Protein AF-A0A2E2RNN0-F1 (afdb_monomer)

Sequence (134 aa):
MATKRQTEITKALRNLTPMIPFNEAEDVKRLAAQPHMRSLSAPVSVWLSLVAHIRHVHTDYDELMDDGYDRDAARHFVMDDINAVLERWQATRLLDGAETDASLPDPVERDDRDANRPDRSTVRGAGRGRSRRT

Radius of gyration: 26.02 Å; Cα contacts (8 Å, |Δi|>4): 99; chains: 1; bounding box: 83×59×48 Å

Mean predicted aligned error: 13.15 Å

pLDDT: mean 78.54, std 19.03, range [39.41, 95.0]

Secondary structure (DSSP, 8-state):
---HHHHHHHHHHHHH-TT--HHHHHHHHHHHTSGGGTTS-HHHHHHHHHHHHHHHHHSTHHHHHHTT--HHHHHHHTHHHHHHHHHHTT-S----TTTSS--PPPTT----TTS-------------------

Solvent-accessible surface area (backbone atoms only — not comparable to full-atom values): 8320 Å² total; per-residue (Å²): 131,81,52,73,67,58,51,47,36,54,53,35,43,51,67,38,30,69,58,54,53,70,69,60,50,51,52,29,51,54,54,30,65,34,81,88,34,65,86,47,57,47,57,60,21,38,51,54,27,41,55,52,48,38,38,67,73,69,36,65,43,63,56,36,50,74,74,65,47,53,71,70,59,36,53,58,68,41,44,61,51,45,39,53,52,34,57,72,17,56,34,77,64,76,86,54,84,70,67,78,68,61,83,67,84,73,89,73,78,70,80,75,84,80,80,81,74,87,79,85,74,71,98,72,87,83,88,77,89,80,88,86,88,132

Foldseek 3Di:
DDDPLLVQLLVLLCQFFVQDDPVLSVQLSVQLPDPVNPVDGSNVSSVVSSLVSCCVPQDCLVVCVVVPDDNLVSCVVCQVSSQVVSVVRVGPDHDDSVVSVPDDPDPPPPVPVPDDDPPPDDDDDDDDDDDDDD

Structure (mmCIF, N/CA/C/O backbone):
data_AF-A0A2E2RNN0-F1
#
_entry.id   AF-A0A2E2RNN0-F1
#
loop_
_atom_site.group_PDB
_atom_site.id
_atom_site.type_symbol
_atom_site.label_atom_id
_atom_site.label_alt_id
_atom_site.label_comp_id
_atom_site.label_asym_id
_atom_site.label_entity_id
_atom_site.label_seq_id
_atom_site.pdbx_PDB_ins_code
_atom_site.Cartn_x
_atom_site.Cartn_y
_atom_site.Cartn_z
_atom_site.occupancy
_atom_site.B_iso_or_equiv
_atom_site.auth_seq_id
_atom_site.auth_comp_id
_atom_site.auth_asym_id
_atom_site.auth_atom_id
_atom_site.pdbx_PDB_model_num
ATOM 1 N N . MET A 1 1 ? -14.157 -14.387 18.857 1.00 60.28 1 MET A N 1
ATOM 2 C CA . MET A 1 1 ? -14.160 -12.913 18.993 1.00 60.28 1 MET A CA 1
ATOM 3 C C . MET A 1 1 ? -12.911 -12.388 18.307 1.00 60.28 1 MET A C 1
ATOM 5 O O . MET A 1 1 ? -11.828 -12.820 18.682 1.00 60.28 1 MET A O 1
ATOM 9 N N . ALA A 1 2 ? -13.046 -11.541 17.284 1.00 74.44 2 ALA A N 1
ATOM 10 C CA . ALA A 1 2 ? -11.886 -10.890 16.675 1.00 74.44 2 ALA A CA 1
ATOM 11 C C . ALA A 1 2 ? -11.260 -9.910 17.679 1.00 74.44 2 ALA A C 1
ATOM 13 O O . ALA A 1 2 ? -11.969 -9.293 18.478 1.00 74.44 2 ALA A O 1
ATOM 14 N N . THR A 1 3 ? -9.933 -9.784 17.674 1.00 89.88 3 THR A N 1
ATOM 15 C CA . THR A 1 3 ? -9.259 -8.823 18.559 1.00 89.88 3 THR A CA 1
ATOM 16 C C . THR A 1 3 ? -9.613 -7.394 18.150 1.00 89.88 3 THR A C 1
ATOM 18 O O . THR A 1 3 ? -9.869 -7.130 16.975 1.00 89.88 3 THR A O 1
ATOM 21 N N . LYS A 1 4 ? -9.555 -6.439 19.091 1.00 90.94 4 LYS A N 1
ATOM 22 C CA . LYS A 1 4 ? -9.767 -5.011 18.787 1.00 90.94 4 LYS A CA 1
ATOM 23 C C . LYS A 1 4 ? -8.940 -4.569 17.573 1.00 90.94 4 LYS A C 1
ATOM 25 O O . LYS A 1 4 ? -9.455 -3.905 16.685 1.00 90.94 4 LYS A O 1
ATOM 30 N N . ARG A 1 5 ? -7.681 -5.015 17.492 1.00 88.69 5 ARG A N 1
ATOM 31 C CA . ARG A 1 5 ? -6.784 -4.706 16.372 1.00 88.69 5 ARG A CA 1
ATOM 32 C C . ARG A 1 5 ? -7.273 -5.272 15.035 1.00 88.69 5 ARG A C 1
ATOM 34 O O . ARG A 1 5 ? -7.230 -4.553 14.046 1.00 88.69 5 ARG A O 1
ATOM 41 N N . GLN A 1 6 ? -7.742 -6.519 14.992 1.00 91.69 6 GLN A N 1
ATOM 42 C CA . GLN A 1 6 ? -8.280 -7.130 13.766 1.00 91.69 6 GLN A CA 1
ATOM 43 C C . GLN A 1 6 ? -9.528 -6.393 13.262 1.00 91.69 6 GLN A C 1
ATOM 45 O O . GLN A 1 6 ? -9.679 -6.190 12.057 1.00 91.69 6 GLN A O 1
ATOM 50 N N . THR A 1 7 ? -10.390 -5.942 14.178 1.00 93.44 7 THR A N 1
ATOM 51 C CA . THR A 1 7 ? -11.567 -5.134 13.837 1.00 93.44 7 THR A CA 1
ATOM 52 C C . THR A 1 7 ? -11.166 -3.785 13.238 1.00 93.44 7 THR A C 1
ATOM 54 O O . THR A 1 7 ? -11.702 -3.402 12.200 1.00 93.44 7 THR A O 1
ATOM 57 N N . GLU A 1 8 ? -10.187 -3.094 13.834 1.00 94.38 8 GLU A N 1
ATOM 58 C CA . GLU A 1 8 ? -9.665 -1.823 13.306 1.00 94.38 8 GLU A CA 1
ATOM 59 C C . GLU A 1 8 ? -9.030 -1.989 11.917 1.00 94.38 8 GLU A C 1
ATOM 61 O O . GLU A 1 8 ? -9.304 -1.194 11.023 1.00 94.38 8 GLU A O 1
ATOM 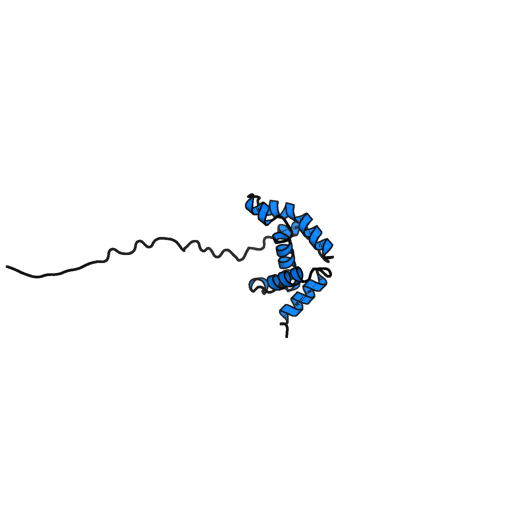66 N N . ILE A 1 9 ? -8.239 -3.049 11.702 1.00 94.00 9 ILE A N 1
ATOM 67 C CA . ILE A 1 9 ? -7.642 -3.370 10.392 1.00 94.00 9 ILE A CA 1
ATOM 68 C C . ILE A 1 9 ? -8.734 -3.627 9.350 1.00 94.00 9 ILE A C 1
ATOM 70 O O . ILE A 1 9 ? -8.696 -3.064 8.260 1.00 94.00 9 ILE A O 1
ATOM 74 N N . THR A 1 10 ? -9.740 -4.437 9.689 1.00 94.44 10 THR A N 1
ATOM 75 C CA . THR A 1 10 ? -10.842 -4.763 8.770 1.00 94.44 10 THR A CA 1
ATOM 76 C C . THR A 1 10 ? -11.643 -3.518 8.396 1.00 94.44 10 THR A C 1
ATOM 78 O O . THR A 1 10 ? -11.992 -3.329 7.232 1.00 94.44 10 THR A O 1
ATOM 81 N N . LYS A 1 11 ? -11.910 -2.643 9.373 1.00 94.88 11 LYS A N 1
ATOM 82 C CA . LYS A 1 11 ? -12.599 -1.370 9.151 1.00 94.88 11 LYS A CA 1
ATOM 83 C C . LYS A 1 11 ? -11.774 -0.435 8.266 1.00 94.88 11 LYS A C 1
ATOM 85 O O . LYS A 1 11 ? -12.319 0.141 7.330 1.00 94.88 11 LYS A O 1
ATOM 90 N N . ALA A 1 12 ? -10.476 -0.310 8.539 1.00 94.44 12 ALA A N 1
ATOM 91 C CA . ALA A 1 12 ? -9.573 0.508 7.739 1.00 94.44 12 ALA A CA 1
ATOM 92 C C . ALA A 1 12 ? -9.498 0.016 6.287 1.00 94.44 12 ALA A C 1
ATOM 94 O O . ALA A 1 12 ? -9.643 0.825 5.377 1.00 94.44 12 ALA A O 1
ATOM 95 N N . LEU A 1 13 ? -9.367 -1.297 6.068 1.00 93.62 13 LEU A N 1
ATOM 96 C CA . LEU A 1 13 ? -9.321 -1.874 4.724 1.00 93.62 13 LEU A CA 1
ATOM 97 C C . LEU A 1 13 ? -10.615 -1.621 3.947 1.00 93.62 13 LEU A C 1
ATOM 99 O O . LEU A 1 13 ? -10.567 -1.186 2.804 1.00 93.62 13 LEU A O 1
ATOM 103 N N . ARG A 1 14 ? -11.776 -1.825 4.579 1.00 92.94 14 ARG A N 1
ATOM 104 C CA . ARG A 1 14 ? -13.076 -1.591 3.935 1.00 92.94 14 ARG A CA 1
ATOM 105 C C . ARG A 1 14 ? -13.293 -0.127 3.543 1.00 92.94 14 ARG A C 1
ATOM 107 O O . ARG A 1 14 ? -13.941 0.136 2.537 1.00 92.94 14 ARG A O 1
ATOM 114 N N . ASN A 1 15 ? -12.777 0.809 4.336 1.00 94.19 15 ASN A N 1
ATOM 115 C CA . ASN A 1 15 ? -12.832 2.235 4.013 1.00 94.19 15 ASN A CA 1
ATOM 116 C C . ASN A 1 15 ? -11.847 2.613 2.900 1.00 94.19 15 ASN A C 1
ATOM 118 O O . ASN A 1 15 ? -12.101 3.551 2.150 1.00 94.19 15 ASN A O 1
ATOM 122 N N . LEU A 1 16 ? -10.712 1.916 2.827 1.00 92.38 16 LEU A N 1
ATOM 123 C CA . LEU A 1 16 ? -9.656 2.212 1.874 1.00 92.38 16 LEU A CA 1
ATOM 124 C C . LEU A 1 16 ? -9.982 1.659 0.487 1.00 92.38 16 LEU A C 1
ATOM 126 O O . LEU A 1 16 ? -9.917 2.415 -0.468 1.00 92.38 16 LEU A O 1
ATOM 130 N N . THR A 1 17 ? -10.357 0.383 0.388 1.00 91.75 17 THR A N 1
ATOM 131 C CA . T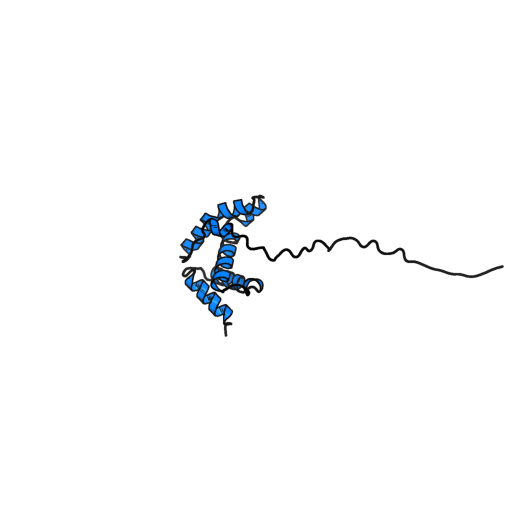HR A 1 17 ? -10.607 -0.330 -0.874 1.00 91.75 17 THR A CA 1
ATOM 132 C C . THR A 1 17 ? -11.936 -1.093 -0.793 1.00 91.75 17 THR A C 1
ATOM 134 O O . THR A 1 17 ? -11.961 -2.241 -0.339 1.00 91.75 17 THR A O 1
ATOM 137 N N . PRO A 1 18 ? -13.069 -0.489 -1.188 1.00 91.62 18 PRO A N 1
ATOM 138 C CA . PRO A 1 18 ? -14.380 -1.120 -1.067 1.00 91.62 18 PRO A CA 1
ATOM 139 C C . PRO A 1 18 ? -14.595 -2.283 -2.048 1.00 91.62 18 PRO A C 1
ATOM 141 O O . PRO A 1 18 ? -15.408 -3.156 -1.750 1.00 91.62 18 PRO A O 1
ATOM 144 N N . MET A 1 19 ? -13.868 -2.325 -3.174 1.00 92.06 19 MET A N 1
ATOM 145 C CA . MET A 1 19 ? -14.017 -3.348 -4.226 1.00 92.06 19 MET A CA 1
ATOM 146 C C . MET A 1 19 ? -12.871 -4.370 -4.272 1.00 92.06 19 MET A C 1
ATOM 148 O O . MET A 1 19 ? -12.711 -5.081 -5.263 1.00 92.06 19 MET A O 1
ATOM 152 N N . ILE A 1 20 ? -12.065 -4.461 -3.213 1.00 92.69 20 ILE A N 1
ATOM 153 C CA . ILE A 1 20 ? -10.966 -5.428 -3.149 1.00 92.69 20 ILE A CA 1
ATOM 154 C C . ILE A 1 20 ? -11.491 -6.883 -3.193 1.00 92.69 20 ILE A C 1
ATOM 156 O O . ILE A 1 20 ? -12.438 -7.215 -2.468 1.00 92.69 20 ILE A O 1
ATOM 160 N N . PRO A 1 21 ? -10.889 -7.776 -4.004 1.00 94.06 21 PRO A N 1
ATOM 161 C CA . PRO A 1 21 ? -11.220 -9.197 -3.996 1.00 94.06 21 PRO A CA 1
ATOM 162 C C . PRO A 1 21 ? -10.945 -9.853 -2.636 1.00 94.06 21 PRO A C 1
ATOM 164 O O . PRO A 1 21 ? -10.076 -9.427 -1.876 1.00 94.06 21 PRO A O 1
ATOM 167 N N . PHE A 1 22 ? -11.686 -10.917 -2.316 1.00 91.81 22 PHE A N 1
ATOM 168 C CA . PHE A 1 22 ? -11.627 -11.539 -0.988 1.00 91.81 22 PHE A CA 1
ATOM 169 C C . PHE A 1 22 ? -10.248 -12.124 -0.645 1.00 91.81 22 PHE A C 1
ATOM 171 O O . PHE A 1 22 ? -9.784 -11.950 0.480 1.00 91.81 22 PHE A O 1
ATOM 178 N N . ASN A 1 23 ? -9.598 -12.796 -1.598 1.00 93.69 23 ASN A N 1
ATOM 179 C CA . ASN A 1 23 ? -8.262 -13.369 -1.421 1.00 93.69 23 ASN A CA 1
ATOM 180 C C . ASN A 1 23 ? -7.231 -12.274 -1.097 1.00 93.69 23 ASN A C 1
ATOM 182 O O . ASN A 1 23 ? -6.572 -12.343 -0.062 1.00 93.69 23 ASN A O 1
ATOM 186 N N . GLU A 1 24 ? -7.203 -11.211 -1.902 1.00 93.06 24 GLU A N 1
ATOM 187 C CA . GLU A 1 24 ? -6.313 -10.061 -1.713 1.00 93.06 24 GLU A CA 1
ATOM 188 C C . GLU A 1 24 ? -6.566 -9.386 -0.357 1.00 93.06 24 GLU A C 1
ATOM 190 O O . GLU A 1 24 ? -5.642 -9.047 0.381 1.00 93.06 24 GLU A O 1
ATOM 195 N N . ALA A 1 25 ? -7.838 -9.241 0.026 1.00 94.06 25 ALA A N 1
ATOM 196 C CA . ALA A 1 25 ? -8.211 -8.640 1.298 1.00 94.06 25 ALA A CA 1
ATOM 197 C C . ALA A 1 25 ? -7.696 -9.437 2.506 1.00 94.06 25 ALA A C 1
ATOM 199 O O . ALA A 1 25 ? -7.294 -8.843 3.509 1.00 94.06 25 ALA A O 1
ATOM 200 N N . GLU A 1 26 ? -7.734 -10.769 2.446 1.00 94.81 26 GLU A N 1
ATOM 201 C CA . GLU A 1 26 ? -7.213 -11.633 3.510 1.00 94.81 26 GLU A CA 1
ATOM 202 C C . GLU A 1 26 ? -5.683 -11.582 3.591 1.00 94.81 26 GLU A C 1
ATOM 204 O O . GLU A 1 26 ? -5.130 -11.512 4.694 1.00 94.81 26 GLU A O 1
ATOM 209 N N . ASP A 1 27 ? -4.998 -11.532 2.449 1.00 95.00 27 ASP A N 1
ATOM 210 C CA . ASP A 1 27 ? -3.542 -11.397 2.398 1.00 95.00 27 ASP A CA 1
ATOM 211 C C . ASP A 1 27 ? -3.082 -10.061 2.995 1.00 95.00 27 ASP A C 1
ATOM 213 O O . ASP A 1 27 ? -2.244 -10.040 3.904 1.00 95.00 27 ASP A O 1
ATOM 217 N N . VAL A 1 28 ? -3.722 -8.954 2.611 1.00 94.19 28 VAL A N 1
ATOM 218 C CA . VAL A 1 28 ? -3.424 -7.621 3.158 1.00 94.19 28 VAL A CA 1
ATOM 219 C C . VAL A 1 28 ? -3.706 -7.549 4.661 1.00 94.19 28 VAL A C 1
ATOM 221 O O . VAL A 1 28 ? -2.902 -6.997 5.416 1.00 94.19 28 VAL A O 1
ATOM 224 N N . LYS A 1 29 ? -4.808 -8.140 5.147 1.00 93.94 29 LYS A N 1
ATOM 225 C CA . LYS A 1 29 ? -5.091 -8.216 6.596 1.00 93.94 29 LYS A CA 1
ATOM 226 C C . LYS A 1 29 ? -4.008 -8.985 7.345 1.00 93.94 29 LYS A C 1
ATOM 228 O O . LYS A 1 29 ? -3.623 -8.570 8.442 1.00 93.94 29 LYS A O 1
ATOM 233 N N . ARG A 1 30 ? -3.529 -10.099 6.781 1.00 94.31 30 ARG A N 1
ATOM 234 C CA . ARG A 1 30 ? -2.464 -10.918 7.374 1.00 94.31 30 ARG A CA 1
ATOM 235 C C . ARG A 1 30 ? -1.157 -10.133 7.451 1.00 94.31 30 ARG A C 1
ATOM 237 O O . ARG A 1 30 ? -0.540 -10.112 8.516 1.00 94.31 30 ARG A O 1
ATOM 244 N N . LEU A 1 31 ? -0.790 -9.436 6.376 1.00 92.69 31 LEU A N 1
ATOM 245 C CA . LEU A 1 31 ? 0.392 -8.574 6.323 1.00 92.69 31 LEU A CA 1
ATOM 246 C C . LEU A 1 31 ? 0.307 -7.423 7.343 1.00 92.69 31 LEU A C 1
ATOM 248 O O . LEU A 1 31 ? 1.234 -7.233 8.131 1.00 92.69 31 LEU A O 1
ATOM 252 N N . ALA A 1 32 ? -0.838 -6.740 7.429 1.00 92.88 32 ALA A N 1
ATOM 253 C CA . ALA A 1 32 ? -1.050 -5.616 8.348 1.00 92.88 32 ALA A CA 1
ATOM 254 C C . ALA A 1 32 ? -1.120 -6.024 9.834 1.00 92.88 32 ALA A C 1
ATOM 256 O O . ALA A 1 32 ? -0.987 -5.181 10.731 1.00 92.88 32 ALA A O 1
ATOM 257 N N . ALA A 1 33 ? -1.355 -7.308 10.120 1.00 91.94 33 ALA A N 1
ATOM 258 C CA . ALA A 1 33 ? -1.419 -7.856 11.474 1.00 91.94 33 ALA A CA 1
ATOM 259 C C . ALA A 1 33 ? -0.056 -8.331 12.018 1.00 91.94 33 ALA A C 1
ATOM 261 O O . ALA A 1 33 ? 0.021 -8.748 13.185 1.00 91.94 33 ALA A O 1
ATOM 262 N N . GLN A 1 34 ? 1.005 -8.269 11.207 1.00 92.00 34 GLN A N 1
ATOM 263 C CA . GLN A 1 34 ? 2.338 -8.727 11.588 1.00 92.00 34 GLN A CA 1
ATOM 264 C C . GLN A 1 34 ? 2.903 -7.967 12.803 1.00 92.00 34 GLN A C 1
ATOM 266 O O . GLN A 1 34 ? 2.578 -6.795 13.012 1.00 92.00 34 GLN A O 1
ATOM 271 N N . PRO A 1 35 ? 3.766 -8.602 13.626 1.00 89.06 35 PRO A N 1
ATOM 272 C CA . PRO A 1 35 ? 4.284 -8.002 14.858 1.00 89.06 35 PRO A CA 1
ATOM 273 C C . PRO A 1 35 ? 4.984 -6.654 14.653 1.00 89.06 35 PRO A C 1
ATOM 275 O O . PRO A 1 35 ? 4.761 -5.741 15.444 1.00 89.06 35 PRO A O 1
ATOM 278 N N . HIS A 1 36 ? 5.767 -6.511 13.580 1.00 86.94 36 HIS A N 1
ATOM 279 C CA . HIS A 1 36 ? 6.512 -5.286 13.273 1.00 86.94 36 HIS A CA 1
ATOM 280 C C . HIS A 1 36 ? 5.609 -4.117 12.834 1.00 86.94 36 HIS A C 1
ATOM 282 O O . HIS A 1 36 ? 6.000 -2.966 12.971 1.00 86.94 36 HIS A O 1
ATOM 288 N N . MET A 1 37 ? 4.373 -4.392 12.396 1.00 83.62 37 MET A N 1
ATOM 289 C CA . MET A 1 37 ? 3.375 -3.372 12.035 1.00 83.62 37 MET A CA 1
ATOM 290 C C . MET A 1 37 ? 2.542 -2.893 13.236 1.00 83.62 37 MET A C 1
ATOM 292 O O . MET A 1 37 ? 1.759 -1.950 13.128 1.00 83.62 37 MET A O 1
ATOM 296 N N . ARG A 1 38 ? 2.665 -3.534 14.410 1.00 81.44 38 ARG A N 1
ATOM 297 C CA . ARG A 1 38 ? 1.823 -3.219 15.583 1.00 81.44 38 ARG A CA 1
ATOM 298 C C . ARG A 1 38 ? 2.128 -1.866 16.221 1.00 81.44 38 ARG A C 1
ATOM 300 O O . ARG A 1 38 ? 1.262 -1.344 16.919 1.00 81.44 38 ARG A O 1
ATOM 307 N N . SER A 1 39 ? 3.321 -1.320 15.996 1.00 87.62 39 SER A N 1
ATOM 308 C CA . SER A 1 39 ? 3.710 0.023 16.444 1.00 87.62 39 SER A CA 1
ATOM 309 C C . SER A 1 39 ? 2.974 1.132 15.685 1.00 87.62 39 SER A C 1
ATOM 311 O O . SER A 1 39 ? 2.838 2.240 16.199 1.00 87.62 39 SER A O 1
ATOM 313 N N . LEU A 1 40 ? 2.464 0.833 14.486 1.00 90.12 40 LEU A N 1
ATOM 314 C CA . LEU A 1 40 ? 1.794 1.785 13.609 1.00 90.12 40 LEU A CA 1
ATOM 315 C C . LEU A 1 40 ? 0.269 1.765 13.803 1.00 90.12 40 LEU A C 1
ATOM 317 O O . LEU A 1 40 ? -0.350 0.768 14.209 1.00 90.12 40 LEU A O 1
ATOM 321 N N . SER A 1 41 ? -0.382 2.877 13.451 1.00 91.56 41 SER A N 1
ATOM 322 C CA . SER A 1 41 ? -1.846 2.949 13.426 1.00 91.56 41 SER A CA 1
ATOM 323 C C . SER A 1 41 ? -2.416 1.959 12.399 1.00 91.56 41 SER A C 1
ATOM 325 O O . SER A 1 41 ? -1.767 1.624 11.405 1.00 91.56 41 SER A O 1
ATOM 327 N N . ALA A 1 42 ? -3.628 1.451 12.647 1.00 91.38 42 ALA A N 1
ATOM 328 C CA . ALA A 1 42 ? -4.239 0.452 11.768 1.00 91.38 42 ALA A CA 1
ATOM 329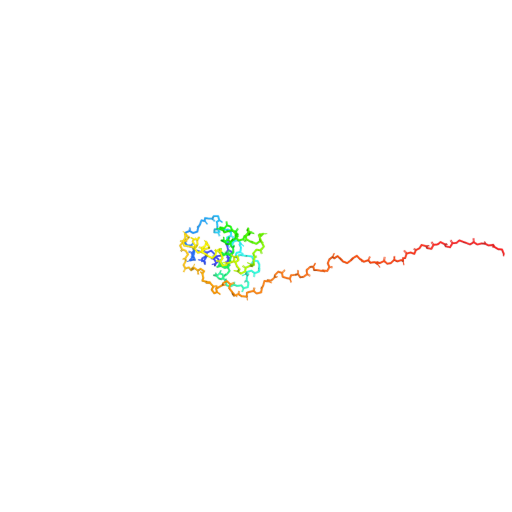 C C . ALA A 1 42 ? -4.388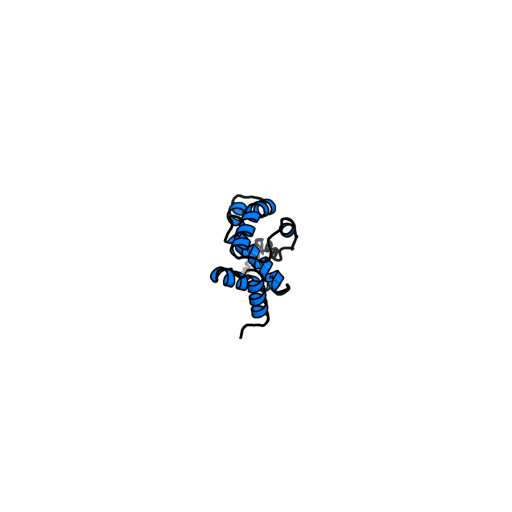 0.939 10.310 1.00 91.38 42 ALA A C 1
ATOM 331 O O . ALA A 1 42 ? -4.019 0.174 9.422 1.00 91.38 42 ALA A O 1
ATOM 332 N N . PRO A 1 43 ? -4.817 2.192 10.031 1.00 92.12 43 PRO A N 1
ATOM 333 C CA . PRO A 1 43 ? -4.886 2.701 8.660 1.00 92.12 43 PRO A CA 1
ATOM 334 C C . PRO A 1 43 ? -3.529 2.732 7.951 1.00 92.12 43 PRO A C 1
ATOM 336 O O . PRO A 1 43 ? -3.438 2.318 6.800 1.00 92.12 43 PRO A O 1
ATOM 339 N N . VAL A 1 44 ? -2.464 3.153 8.645 1.00 92.25 44 VAL A N 1
ATOM 340 C CA . VAL A 1 44 ? -1.108 3.208 8.070 1.00 92.25 44 VAL A CA 1
ATOM 341 C C . VAL A 1 44 ? -0.580 1.804 7.791 1.00 92.25 44 VAL A C 1
ATOM 343 O O . VAL A 1 44 ? -0.040 1.551 6.721 1.00 92.25 44 VAL A O 1
ATOM 346 N N . SER A 1 45 ? -0.791 0.866 8.718 1.00 93.38 45 SER A N 1
ATOM 347 C CA . SER A 1 45 ? -0.366 -0.530 8.532 1.00 93.38 45 SER A CA 1
ATOM 348 C C . SER A 1 45 ? -1.057 -1.175 7.330 1.00 93.38 45 SER A C 1
ATOM 350 O O . SER A 1 45 ? -0.420 -1.901 6.572 1.00 93.38 45 SER A O 1
ATOM 352 N N . VAL A 1 46 ? -2.355 -0.900 7.154 1.00 94.50 46 VAL A N 1
ATOM 353 C CA . VAL A 1 46 ? -3.138 -1.387 6.012 1.00 94.50 46 VAL A CA 1
ATOM 354 C C . VAL A 1 46 ? -2.643 -0.772 4.709 1.00 94.50 46 VAL A C 1
ATOM 356 O O . VAL A 1 46 ? -2.428 -1.518 3.765 1.00 94.50 46 VAL A O 1
ATOM 359 N N . TRP A 1 47 ? -2.408 0.542 4.665 1.00 94.38 47 TRP A N 1
ATOM 360 C CA . TRP A 1 47 ? -1.879 1.215 3.474 1.00 94.38 47 TRP A CA 1
ATOM 361 C C . TRP A 1 47 ? -0.531 0.634 3.032 1.00 94.38 47 TRP A C 1
ATOM 363 O O . TRP A 1 47 ? -0.394 0.215 1.887 1.00 94.38 47 TRP A O 1
ATOM 373 N N . LEU A 1 48 ? 0.434 0.527 3.951 1.00 92.94 48 LEU A N 1
ATOM 374 C CA . LEU A 1 48 ? 1.760 -0.021 3.644 1.00 92.94 48 LEU A CA 1
ATOM 375 C C . LEU A 1 48 ? 1.683 -1.478 3.179 1.00 92.94 48 LEU A C 1
ATOM 377 O O . LEU A 1 48 ? 2.330 -1.854 2.205 1.00 92.94 48 LEU A O 1
ATOM 381 N N . SER A 1 49 ? 0.863 -2.287 3.854 1.00 93.38 49 SER A N 1
ATOM 382 C CA . SER A 1 49 ? 0.682 -3.698 3.498 1.00 93.38 49 SER A CA 1
ATOM 383 C C . SER A 1 49 ? -0.006 -3.865 2.146 1.00 93.38 49 SER A C 1
ATOM 385 O O . SER A 1 49 ? 0.359 -4.758 1.393 1.00 93.38 49 SER A O 1
ATOM 387 N N . LEU A 1 50 ? -0.978 -3.006 1.830 1.00 93.75 50 LEU A N 1
ATOM 388 C CA . LEU A 1 50 ? -1.681 -3.004 0.552 1.00 93.75 50 LEU A CA 1
ATOM 389 C C . LEU A 1 50 ? -0.733 -2.653 -0.596 1.00 93.75 50 LEU A C 1
ATOM 391 O O . LEU A 1 50 ? -0.659 -3.399 -1.563 1.00 93.75 50 LEU A O 1
ATOM 395 N N . VAL A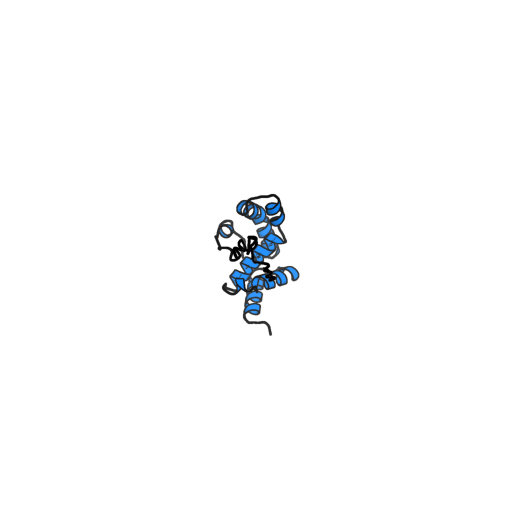 1 51 ? 0.022 -1.557 -0.475 1.00 92.31 51 VAL A N 1
ATOM 396 C CA . VAL A 1 51 ? 0.967 -1.124 -1.518 1.00 92.31 51 VAL A CA 1
ATOM 397 C C . VAL A 1 51 ? 2.073 -2.160 -1.719 1.00 92.31 51 VAL A C 1
ATOM 399 O O . VAL A 1 51 ? 2.408 -2.475 -2.857 1.00 92.31 51 VAL A O 1
ATOM 402 N N . ALA A 1 52 ? 2.610 -2.731 -0.636 1.00 91.06 52 ALA A N 1
ATOM 403 C CA . ALA A 1 52 ? 3.598 -3.804 -0.730 1.00 91.06 52 ALA A CA 1
ATOM 404 C C . ALA A 1 52 ? 3.022 -5.043 -1.431 1.00 91.06 52 ALA A C 1
ATOM 406 O O . ALA A 1 52 ? 3.653 -5.583 -2.332 1.00 91.06 52 ALA A O 1
ATOM 407 N N . HIS A 1 53 ? 1.809 -5.464 -1.066 1.00 92.38 53 HIS A N 1
ATOM 408 C CA . HIS A 1 53 ? 1.139 -6.600 -1.699 1.00 92.38 53 HIS A CA 1
ATOM 409 C C . HIS A 1 53 ? 0.920 -6.375 -3.197 1.00 92.38 53 HIS A C 1
ATOM 411 O O . HIS A 1 53 ? 1.270 -7.232 -4.000 1.00 92.38 53 HIS A O 1
ATOM 417 N N . ILE A 1 54 ? 0.410 -5.204 -3.585 1.00 92.62 54 ILE A N 1
ATOM 418 C CA . ILE A 1 54 ? 0.207 -4.858 -4.997 1.00 92.62 54 ILE A CA 1
ATOM 419 C C . ILE A 1 54 ? 1.539 -4.883 -5.750 1.00 92.62 54 ILE A C 1
ATOM 421 O O . ILE A 1 54 ? 1.615 -5.493 -6.809 1.00 92.62 54 ILE A O 1
ATOM 425 N N . ARG A 1 55 ? 2.598 -4.298 -5.179 1.00 89.19 55 ARG A N 1
ATOM 426 C CA . ARG A 1 55 ? 3.934 -4.285 -5.785 1.00 89.19 55 ARG A CA 1
ATOM 427 C C . ARG A 1 55 ? 4.469 -5.695 -6.061 1.00 89.19 55 ARG A C 1
ATOM 429 O O . ARG A 1 55 ? 4.975 -5.939 -7.142 1.00 89.19 55 ARG A O 1
ATOM 436 N N . HIS A 1 56 ? 4.357 -6.620 -5.115 1.00 88.19 56 HIS A N 1
ATOM 437 C CA . HIS A 1 56 ? 4.928 -7.961 -5.297 1.00 88.19 56 HIS A CA 1
ATOM 438 C C . HIS A 1 56 ? 4.031 -8.912 -6.104 1.00 88.19 56 HIS A C 1
ATOM 440 O O . HIS A 1 56 ? 4.525 -9.860 -6.697 1.00 88.19 56 HIS A O 1
ATOM 446 N N . VAL A 1 57 ? 2.709 -8.705 -6.105 1.00 91.44 57 VAL A N 1
ATOM 447 C CA . VAL A 1 57 ? 1.757 -9.668 -6.697 1.00 91.44 57 VAL A CA 1
ATOM 448 C C . VAL A 1 57 ? 1.206 -9.209 -8.044 1.00 91.44 57 VAL A C 1
ATOM 450 O O . VAL A 1 57 ? 0.892 -10.040 -8.890 1.00 91.44 57 VAL A O 1
ATOM 453 N N . HIS A 1 58 ? 1.052 -7.900 -8.239 1.00 87.81 58 HIS A N 1
ATOM 454 C CA . HIS A 1 58 ? 0.381 -7.329 -9.412 1.00 87.81 58 HIS A CA 1
ATOM 455 C C . HIS A 1 58 ? 1.317 -6.531 -10.320 1.00 87.81 58 HIS A C 1
ATOM 457 O O . HIS A 1 58 ? 0.831 -5.935 -11.278 1.00 87.81 58 HIS A O 1
ATOM 463 N N . THR A 1 59 ? 2.618 -6.486 -10.023 1.00 90.12 59 THR A N 1
ATOM 464 C CA . THR A 1 59 ? 3.599 -5.759 -10.838 1.00 90.12 59 THR A CA 1
ATOM 465 C C . THR A 1 59 ? 4.872 -6.567 -11.020 1.00 90.12 59 THR A C 1
ATOM 467 O O . THR A 1 59 ? 5.195 -7.411 -10.185 1.00 90.12 59 THR A O 1
ATOM 470 N N . ASP A 1 60 ? 5.641 -6.220 -12.047 1.00 87.25 60 ASP A N 1
ATOM 471 C CA . ASP A 1 60 ? 6.901 -6.881 -12.397 1.00 87.25 60 ASP A CA 1
ATOM 472 C C . ASP A 1 60 ? 8.076 -6.403 -11.515 1.00 87.25 60 ASP A C 1
ATOM 474 O O . ASP A 1 60 ? 9.239 -6.478 -11.898 1.00 87.25 60 ASP A O 1
ATOM 478 N N . TYR A 1 61 ? 7.799 -5.874 -10.315 1.00 89.75 61 TYR A N 1
ATOM 479 C CA . TYR A 1 61 ? 8.819 -5.323 -9.417 1.00 89.75 61 TYR A CA 1
ATOM 480 C C . TYR A 1 61 ? 9.898 -6.346 -9.054 1.00 89.75 61 TYR A C 1
ATOM 482 O O . TYR A 1 61 ? 11.079 -6.003 -9.027 1.00 89.75 61 TYR A O 1
ATOM 490 N N . ASP A 1 62 ? 9.497 -7.586 -8.763 1.00 86.31 62 ASP A N 1
ATOM 491 C CA . ASP A 1 62 ? 10.443 -8.646 -8.412 1.00 86.31 62 ASP A CA 1
ATOM 492 C C . ASP A 1 62 ? 11.309 -9.034 -9.627 1.00 86.31 62 ASP A C 1
ATOM 494 O O . ASP A 1 62 ? 12.509 -9.243 -9.469 1.00 86.31 62 ASP A O 1
ATOM 498 N N . GLU A 1 63 ? 10.752 -9.004 -10.843 1.00 88.94 63 GLU A N 1
ATOM 499 C CA . GLU A 1 63 ? 11.509 -9.228 -12.086 1.00 88.94 63 GLU A CA 1
ATOM 500 C C . GLU A 1 63 ? 12.508 -8.092 -12.352 1.00 88.94 63 GLU A C 1
ATOM 502 O O . GLU A 1 63 ? 13.677 -8.342 -12.631 1.00 88.94 63 GLU A O 1
ATOM 507 N N . LEU A 1 64 ? 12.093 -6.832 -12.169 1.00 86.56 64 LEU A N 1
ATOM 508 C CA . LEU A 1 64 ? 12.976 -5.666 -12.297 1.00 86.56 64 LEU A CA 1
ATOM 509 C C . LEU A 1 64 ? 14.148 -5.723 -11.304 1.00 86.56 64 LEU A C 1
ATOM 511 O O . LEU A 1 64 ? 15.269 -5.326 -11.634 1.00 86.56 64 LEU A O 1
ATOM 515 N N . MET A 1 65 ? 13.904 -6.218 -10.089 1.00 86.31 65 MET A N 1
ATOM 516 C CA . MET A 1 65 ? 14.955 -6.422 -9.090 1.00 86.31 65 MET A CA 1
ATOM 517 C C . MET A 1 65 ? 15.938 -7.524 -9.506 1.00 86.31 65 MET A C 1
ATOM 519 O O . MET A 1 65 ? 17.145 -7.346 -9.326 1.00 86.31 65 MET A O 1
ATOM 523 N N . ASP A 1 66 ? 15.448 -8.627 -10.074 1.00 88.38 66 ASP A N 1
ATOM 524 C CA . ASP A 1 66 ? 16.285 -9.725 -10.574 1.00 88.38 66 ASP A CA 1
ATOM 525 C C . ASP A 1 66 ? 17.114 -9.311 -11.806 1.00 88.38 66 ASP A C 1
ATOM 527 O O . ASP A 1 66 ? 18.273 -9.716 -11.940 1.00 88.38 66 ASP A O 1
ATOM 531 N N . ASP A 1 67 ? 16.579 -8.418 -12.642 1.00 87.62 67 ASP A N 1
ATOM 532 C CA . ASP A 1 67 ? 17.267 -7.806 -13.789 1.00 87.62 67 ASP A CA 1
ATOM 533 C C . ASP A 1 67 ? 18.338 -6.773 -13.384 1.00 87.62 67 ASP A C 1
ATOM 535 O O . ASP A 1 67 ? 19.082 -6.256 -14.226 1.00 87.62 67 ASP A O 1
ATOM 539 N N . GLY A 1 68 ? 18.464 -6.483 -12.085 1.00 90.25 68 GLY A N 1
ATOM 540 C CA . GLY A 1 68 ? 19.494 -5.606 -11.535 1.00 90.25 68 GLY A CA 1
ATOM 541 C C . GLY A 1 68 ? 19.169 -4.117 -11.633 1.00 90.25 68 GLY A C 1
ATOM 542 O O . GLY A 1 68 ? 20.084 -3.291 -11.557 1.00 90.25 68 GLY A O 1
ATOM 543 N N . TYR A 1 69 ? 17.892 -3.754 -11.788 1.00 85.88 69 TYR A N 1
ATOM 544 C CA . TYR A 1 69 ? 17.479 -2.360 -11.673 1.00 85.88 69 TYR A CA 1
ATOM 545 C C . TYR A 1 69 ? 17.681 -1.847 -10.247 1.00 85.88 69 TYR A C 1
ATOM 547 O O . TYR A 1 69 ? 17.538 -2.568 -9.258 1.00 85.88 69 TYR A O 1
ATOM 555 N N . ASP A 1 70 ? 17.987 -0.553 -10.144 1.00 85.62 70 ASP A N 1
ATOM 556 C CA . ASP A 1 70 ? 17.975 0.111 -8.851 1.00 85.62 70 ASP A CA 1
ATOM 557 C C . ASP A 1 70 ? 16.551 0.155 -8.283 1.00 85.62 70 ASP A C 1
ATOM 559 O O . ASP A 1 70 ? 15.559 0.259 -9.011 1.00 85.62 70 ASP A O 1
ATOM 563 N N . ARG A 1 71 ? 16.460 0.095 -6.956 1.00 81.81 71 ARG A N 1
ATOM 564 C CA . ARG A 1 71 ? 15.195 0.000 -6.239 1.00 81.81 71 ARG A CA 1
ATOM 565 C C . ARG A 1 71 ? 14.301 1.215 -6.493 1.00 81.81 71 ARG A C 1
ATOM 567 O O . ARG A 1 71 ? 13.088 1.048 -6.609 1.00 81.81 71 ARG A O 1
ATOM 574 N N . ASP A 1 72 ? 14.869 2.413 -6.607 1.00 82.44 72 ASP A N 1
ATOM 575 C CA . ASP A 1 72 ? 14.095 3.629 -6.869 1.00 82.44 72 ASP A CA 1
ATOM 576 C C . ASP A 1 72 ? 13.617 3.689 -8.321 1.00 82.44 72 ASP A C 1
ATOM 578 O O . ASP A 1 72 ? 12.471 4.066 -8.577 1.00 82.44 72 ASP A O 1
ATOM 582 N N . ALA A 1 73 ? 14.433 3.205 -9.262 1.00 84.75 73 ALA A N 1
ATOM 583 C CA . ALA A 1 73 ? 14.016 3.045 -10.651 1.00 84.75 73 ALA A CA 1
ATOM 584 C C . ALA A 1 73 ? 12.864 2.033 -10.767 1.00 84.75 73 ALA A C 1
ATOM 586 O O . ALA A 1 73 ? 11.820 2.358 -11.329 1.00 84.75 73 ALA A O 1
ATOM 587 N N . ALA A 1 74 ? 13.009 0.844 -10.173 1.00 86.94 74 ALA A N 1
ATOM 588 C CA . ALA A 1 74 ? 11.981 -0.194 -10.190 1.00 86.94 74 ALA A CA 1
ATOM 589 C C . ALA A 1 74 ? 10.662 0.301 -9.583 1.00 86.94 74 ALA A C 1
ATOM 591 O O . ALA A 1 74 ? 9.596 0.092 -10.156 1.00 86.94 74 ALA A O 1
ATOM 592 N N . ARG A 1 75 ? 10.721 1.027 -8.456 1.00 84.75 75 ARG A N 1
ATOM 593 C CA . ARG A 1 75 ? 9.532 1.622 -7.827 1.00 84.75 75 ARG A CA 1
ATOM 594 C C . ARG A 1 75 ? 8.852 2.666 -8.706 1.00 84.75 75 ARG A C 1
ATOM 596 O O . ARG A 1 75 ? 7.630 2.763 -8.657 1.00 84.75 75 ARG A O 1
ATOM 603 N N . HIS A 1 76 ? 9.622 3.448 -9.460 1.00 85.38 76 HIS A N 1
ATOM 604 C CA . HIS A 1 76 ? 9.069 4.438 -10.377 1.00 85.38 76 HIS A CA 1
ATOM 605 C C . HIS A 1 76 ? 8.344 3.768 -11.550 1.00 85.38 76 HIS A C 1
ATOM 607 O O . HIS A 1 76 ? 7.237 4.176 -11.879 1.00 85.38 76 HIS A O 1
ATOM 613 N N . PHE A 1 77 ? 8.917 2.704 -12.126 1.00 86.50 77 PHE A N 1
ATOM 614 C CA . PHE A 1 77 ? 8.302 1.980 -13.244 1.00 86.50 77 PHE A CA 1
ATOM 615 C C . PHE A 1 77 ? 6.967 1.331 -12.875 1.00 86.50 77 PHE A C 1
ATOM 617 O O . PHE A 1 77 ? 6.000 1.464 -13.615 1.00 86.50 77 PHE A O 1
ATOM 624 N N . VAL A 1 78 ? 6.887 0.686 -11.710 1.00 89.38 78 VAL A N 1
ATOM 625 C CA . VAL A 1 78 ? 5.668 -0.028 -11.286 1.00 89.38 78 VAL A CA 1
ATOM 626 C C . VAL A 1 78 ? 4.606 0.885 -10.666 1.00 89.38 78 VAL A C 1
ATOM 628 O O . VAL A 1 78 ? 3.547 0.420 -10.246 1.00 89.38 78 VAL A O 1
ATOM 631 N N . MET A 1 79 ? 4.877 2.186 -10.544 1.00 89.88 79 MET A N 1
ATOM 632 C CA . MET A 1 79 ? 3.990 3.124 -9.857 1.00 89.88 79 MET A CA 1
ATOM 633 C C . MET A 1 79 ? 2.629 3.252 -10.551 1.00 89.88 79 MET A C 1
ATOM 635 O O . MET A 1 79 ? 1.593 3.235 -9.878 1.00 89.88 79 MET A O 1
ATOM 639 N N . ASP A 1 80 ? 2.624 3.343 -11.880 1.00 90.44 80 ASP A N 1
ATOM 640 C CA . ASP A 1 80 ? 1.391 3.410 -12.666 1.00 90.44 80 ASP A CA 1
ATOM 641 C C . ASP A 1 80 ? 0.586 2.108 -12.561 1.00 90.44 80 ASP A C 1
ATOM 643 O O . ASP A 1 80 ? -0.634 2.150 -12.395 1.00 90.44 80 ASP A O 1
ATOM 647 N N . ASP A 1 81 ? 1.256 0.952 -12.539 1.00 91.50 81 ASP A N 1
ATOM 648 C CA . ASP A 1 81 ? 0.599 -0.349 -12.370 1.00 91.50 81 ASP A CA 1
ATOM 649 C C . ASP A 1 81 ? -0.039 -0.492 -10.986 1.00 91.50 81 ASP A C 1
ATOM 651 O O . ASP A 1 81 ? -1.180 -0.956 -10.861 1.00 91.50 81 ASP A O 1
ATOM 655 N N . ILE A 1 82 ? 0.653 -0.025 -9.938 1.00 92.25 82 ILE A N 1
ATOM 656 C CA . ILE A 1 82 ? 0.099 0.033 -8.581 1.00 92.25 82 ILE A CA 1
ATOM 657 C C . ILE A 1 82 ? -1.168 0.893 -8.572 1.00 92.25 82 ILE A C 1
ATOM 659 O O . ILE A 1 82 ? -2.200 0.468 -8.044 1.00 92.25 82 ILE A O 1
ATOM 663 N N . ASN A 1 83 ? -1.111 2.086 -9.166 1.00 93.25 83 ASN A N 1
ATOM 664 C CA . ASN A 1 83 ? -2.256 2.990 -9.224 1.00 93.25 83 ASN A CA 1
ATOM 665 C C . ASN A 1 83 ? -3.414 2.394 -10.032 1.00 93.25 83 ASN A C 1
ATOM 667 O O . ASN A 1 83 ? -4.554 2.456 -9.574 1.00 93.25 83 ASN A O 1
ATOM 671 N N . ALA A 1 84 ? -3.145 1.704 -11.141 1.00 93.69 84 ALA A N 1
ATOM 672 C CA . ALA A 1 84 ? -4.171 1.014 -11.915 1.00 93.69 84 ALA A CA 1
ATOM 673 C C . ALA A 1 84 ? -4.890 -0.075 -11.095 1.00 93.69 84 ALA A C 1
ATOM 675 O O . ALA A 1 84 ? -6.106 -0.244 -11.206 1.00 93.69 84 ALA A O 1
ATOM 676 N N . VAL A 1 85 ? -4.173 -0.818 -10.241 1.00 93.69 85 VAL A N 1
ATOM 677 C CA . VAL A 1 85 ? -4.789 -1.798 -9.324 1.00 93.69 85 VAL A CA 1
ATOM 678 C C . VAL A 1 85 ? -5.631 -1.099 -8.256 1.00 93.69 85 VAL A C 1
ATOM 680 O O . VAL A 1 85 ? -6.768 -1.507 -8.006 1.00 93.69 85 VAL A O 1
ATOM 683 N N . LEU A 1 86 ? -5.105 -0.033 -7.648 1.00 92.69 86 LEU A N 1
ATOM 684 C CA . LEU A 1 86 ? -5.824 0.753 -6.644 1.00 92.69 86 LEU A CA 1
ATOM 685 C C . LEU A 1 86 ? -7.123 1.342 -7.215 1.00 92.69 86 LEU A C 1
ATOM 687 O O . LEU A 1 86 ? -8.171 1.242 -6.575 1.00 92.69 86 LEU A O 1
ATOM 691 N N . GLU A 1 87 ? -7.094 1.873 -8.436 1.00 93.81 87 GLU A N 1
ATOM 692 C CA . GLU A 1 87 ? -8.278 2.370 -9.141 1.00 93.81 87 GLU A CA 1
ATOM 693 C C . GLU A 1 87 ? -9.293 1.259 -9.424 1.00 93.81 87 GLU A C 1
ATOM 695 O O . GLU A 1 87 ? -10.487 1.432 -9.157 1.00 93.81 87 GLU A O 1
ATOM 700 N N . ARG A 1 88 ? -8.836 0.084 -9.883 1.00 93.88 88 ARG A N 1
ATOM 701 C CA . ARG A 1 88 ? -9.704 -1.092 -10.083 1.00 93.88 88 ARG A CA 1
ATOM 702 C C . ARG A 1 88 ? -10.426 -1.501 -8.800 1.00 93.88 88 ARG A C 1
ATOM 704 O O . ARG A 1 88 ? -11.575 -1.934 -8.856 1.00 93.88 88 ARG A O 1
ATOM 711 N N . TRP A 1 89 ? -9.783 -1.350 -7.645 1.00 94.56 89 TRP A N 1
ATOM 712 C CA . TRP A 1 89 ? -10.378 -1.647 -6.335 1.00 94.56 89 TRP A CA 1
ATOM 713 C C . TRP A 1 89 ? -11.119 -0.458 -5.709 1.00 94.56 89 TRP A C 1
ATOM 715 O O . TRP A 1 89 ? -11.574 -0.551 -4.562 1.00 94.56 89 TRP A O 1
ATOM 725 N N . GLN A 1 90 ? -11.284 0.630 -6.471 1.00 92.56 90 GLN A N 1
ATOM 726 C CA . GLN A 1 90 ? -11.909 1.888 -6.065 1.00 92.56 90 GLN A CA 1
ATOM 727 C C . GLN A 1 90 ? -11.290 2.470 -4.791 1.00 92.56 90 GLN A C 1
ATOM 729 O O . GLN A 1 90 ? -12.002 2.912 -3.885 1.00 92.56 90 GLN A O 1
ATOM 734 N N . ALA A 1 91 ? -9.960 2.427 -4.701 1.00 92.12 91 ALA A N 1
ATOM 735 C CA . ALA A 1 91 ? -9.243 2.933 -3.550 1.00 92.12 91 ALA A CA 1
ATOM 736 C C . ALA A 1 91 ? -9.546 4.420 -3.317 1.00 92.12 91 ALA A C 1
ATOM 738 O O . ALA A 1 91 ? -9.569 5.227 -4.243 1.00 92.12 91 ALA A O 1
ATOM 739 N N . THR A 1 92 ? -9.737 4.806 -2.057 1.00 90.19 92 THR A N 1
ATOM 740 C CA . THR A 1 92 ? -9.954 6.213 -1.674 1.00 90.19 92 THR A CA 1
ATOM 741 C C . THR A 1 92 ? -8.668 7.043 -1.676 1.00 90.19 92 THR A C 1
ATOM 743 O O . THR A 1 92 ? -8.715 8.256 -1.475 1.00 90.19 92 THR A O 1
ATOM 746 N N . ARG A 1 93 ? -7.520 6.393 -1.895 1.00 88.81 93 ARG A N 1
ATOM 747 C CA . ARG A 1 93 ? -6.183 6.984 -1.940 1.00 88.81 93 ARG A CA 1
ATOM 748 C C . ARG A 1 93 ? -5.361 6.322 -3.046 1.00 88.81 93 ARG A C 1
ATOM 750 O O . ARG A 1 93 ? -5.377 5.097 -3.153 1.00 88.81 93 ARG A O 1
ATOM 757 N N . LEU A 1 94 ? -4.617 7.134 -3.793 1.00 88.38 94 LEU A N 1
ATOM 758 C CA . LEU A 1 94 ? -3.633 6.706 -4.791 1.00 88.38 94 LEU A CA 1
ATOM 759 C C . LEU A 1 94 ? -2.210 6.994 -4.302 1.00 88.38 94 LEU A C 1
ATOM 761 O O . LEU A 1 94 ? -2.021 7.789 -3.378 1.00 88.38 94 LEU A O 1
ATOM 765 N N . LEU A 1 95 ? -1.234 6.310 -4.894 1.00 84.44 95 LEU A N 1
ATOM 766 C CA . LEU A 1 95 ? 0.179 6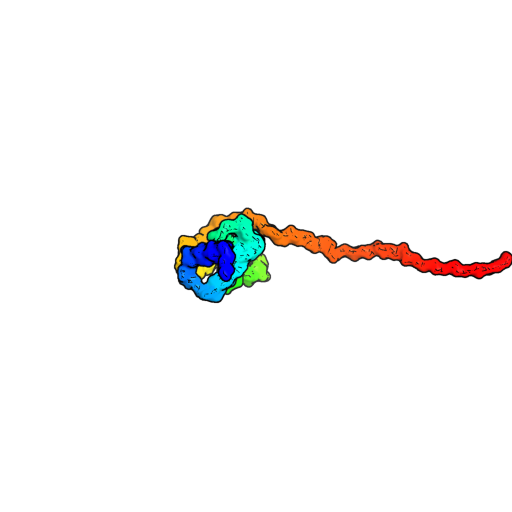.513 -4.609 1.00 84.44 95 LEU A CA 1
ATOM 767 C C . LEU A 1 95 ? 0.680 7.718 -5.416 1.00 84.44 95 LEU A C 1
ATOM 769 O O . LEU A 1 95 ? 0.526 7.748 -6.637 1.00 84.44 95 LEU A O 1
ATOM 773 N N . ASP A 1 96 ? 1.286 8.691 -4.736 1.00 77.19 96 ASP A N 1
ATOM 774 C CA . ASP A 1 96 ? 1.974 9.829 -5.360 1.00 77.19 96 ASP A CA 1
ATOM 775 C C . ASP A 1 96 ? 3.500 9.627 -5.292 1.00 77.19 96 ASP A C 1
ATOM 777 O O . ASP A 1 96 ? 4.005 8.936 -4.401 1.00 77.19 96 ASP A O 1
ATOM 781 N N . GLY A 1 97 ? 4.250 10.208 -6.231 1.00 59.03 97 GLY A N 1
ATOM 782 C CA . GLY A 1 97 ? 5.670 9.904 -6.454 1.00 59.03 97 GLY A CA 1
ATOM 783 C C . GLY A 1 97 ? 6.554 10.256 -5.257 1.00 59.03 97 GLY A C 1
ATOM 784 O O . GLY A 1 97 ? 7.604 9.652 -5.059 1.00 59.03 97 GLY A O 1
ATOM 785 N N . ALA A 1 98 ? 6.085 11.174 -4.409 1.00 54.81 98 ALA A N 1
ATOM 786 C CA . ALA A 1 98 ? 6.751 11.584 -3.176 1.00 54.81 98 ALA A CA 1
ATOM 787 C C . ALA A 1 98 ? 6.642 10.561 -2.024 1.00 54.81 98 ALA A C 1
ATOM 789 O O . ALA A 1 98 ? 7.449 10.601 -1.098 1.00 54.81 98 ALA A O 1
ATOM 790 N N . GLU A 1 99 ? 5.669 9.642 -2.035 1.00 53.06 99 GLU A N 1
ATOM 791 C CA . GLU A 1 99 ? 5.492 8.660 -0.946 1.00 53.06 99 GLU A CA 1
ATOM 792 C C . GLU A 1 99 ? 6.482 7.492 -1.018 1.00 53.06 99 GLU A C 1
ATOM 794 O O . GLU A 1 99 ? 6.747 6.821 -0.020 1.00 53.06 99 GLU A O 1
ATOM 799 N N . THR A 1 100 ? 7.040 7.267 -2.202 1.00 48.88 100 THR A N 1
ATOM 800 C CA . THR A 1 100 ? 8.034 6.232 -2.495 1.00 48.88 100 THR A CA 1
ATOM 801 C C . THR A 1 100 ? 9.428 6.600 -1.962 1.00 48.88 100 THR A C 1
ATOM 803 O O . THR A 1 100 ? 10.213 5.710 -1.639 1.00 48.88 100 THR A O 1
ATOM 806 N N . ASP A 1 101 ? 9.689 7.903 -1.811 1.00 39.41 101 ASP A N 1
ATOM 807 C CA . ASP A 1 101 ? 10.946 8.516 -1.349 1.00 39.41 101 ASP A CA 1
ATOM 808 C C . ASP A 1 101 ? 11.060 8.581 0.188 1.00 39.41 101 ASP A C 1
ATOM 810 O O . ASP A 1 101 ? 12.135 8.805 0.746 1.00 39.41 101 ASP A O 1
ATOM 814 N N . ALA A 1 102 ? 9.955 8.352 0.912 1.00 40.50 102 ALA A N 1
ATOM 815 C CA . ALA A 1 102 ? 9.930 8.424 2.368 1.00 40.50 102 ALA A CA 1
ATOM 816 C C . ALA A 1 102 ? 10.683 7.238 2.992 1.00 40.50 102 ALA A C 1
ATOM 818 O O . ALA A 1 102 ? 10.101 6.212 3.343 1.00 40.50 102 ALA A O 1
ATOM 819 N N . SER A 1 103 ? 11.993 7.436 3.139 1.00 45.88 103 SER A N 1
ATOM 820 C CA . SER A 1 103 ? 12.952 6.786 4.030 1.00 45.88 103 SER A CA 1
ATOM 821 C C . SER A 1 103 ? 12.322 6.301 5.347 1.00 45.88 103 SER A C 1
ATOM 823 O O . SER A 1 103 ? 12.452 6.929 6.401 1.00 45.88 103 SER A O 1
ATOM 825 N N . LEU A 1 104 ? 11.663 5.146 5.307 1.00 50.62 104 LEU A N 1
ATOM 826 C CA . LEU A 1 104 ? 11.435 4.312 6.475 1.00 50.62 104 LEU A CA 1
ATOM 827 C C . LEU A 1 104 ? 12.670 3.412 6.601 1.00 50.62 104 LEU A C 1
ATOM 829 O O . LEU A 1 104 ? 12.928 2.640 5.676 1.00 50.62 104 LEU A O 1
ATOM 833 N N . PRO A 1 105 ? 13.455 3.509 7.690 1.00 42.34 105 PRO A N 1
ATOM 834 C CA . PRO A 1 105 ? 14.544 2.572 7.918 1.00 42.34 105 PRO A CA 1
ATOM 835 C C . PRO A 1 105 ? 13.953 1.165 8.000 1.00 42.34 105 PRO A C 1
ATOM 837 O O . PRO A 1 105 ? 13.062 0.901 8.813 1.00 42.34 105 PRO A O 1
ATOM 840 N N . ASP A 1 106 ? 14.418 0.287 7.119 1.00 44.78 106 ASP A N 1
ATOM 841 C CA . ASP A 1 106 ? 14.009 -1.108 7.083 1.00 44.78 106 ASP A CA 1
ATOM 842 C C . ASP A 1 106 ? 14.489 -1.809 8.375 1.00 44.78 106 ASP A C 1
ATOM 844 O O . ASP A 1 106 ? 15.689 -1.805 8.662 1.00 44.78 106 ASP A O 1
ATOM 848 N N . PRO A 1 107 ? 13.598 -2.377 9.211 1.00 49.12 107 PRO A N 1
ATOM 849 C CA . PRO A 1 107 ? 13.991 -3.028 10.458 1.00 49.12 107 PRO A CA 1
ATOM 850 C C . PRO A 1 107 ? 14.664 -4.405 10.275 1.00 49.12 107 PRO A C 1
ATOM 852 O O . PRO A 1 107 ? 14.800 -5.125 11.269 1.00 49.12 107 PRO A O 1
ATOM 855 N N . VAL A 1 108 ? 15.075 -4.805 9.062 1.00 49.69 108 VAL A N 1
ATOM 856 C CA . VAL A 1 108 ? 15.680 -6.130 8.818 1.00 49.69 108 VAL A CA 1
ATOM 857 C C . VAL A 1 108 ? 17.205 -6.178 8.717 1.00 49.69 108 VAL A C 1
ATOM 859 O O . VAL A 1 108 ? 17.729 -7.259 8.461 1.00 49.69 108 VAL A O 1
ATOM 862 N N . GLU A 1 109 ? 17.956 -5.120 9.036 1.00 48.97 109 GLU A N 1
ATOM 863 C CA . GLU A 1 109 ? 19.389 -5.307 9.328 1.00 48.97 109 GLU A CA 1
ATOM 864 C C . GLU A 1 109 ? 19.589 -5.906 10.733 1.00 48.97 109 GLU A C 1
ATOM 866 O O . GLU A 1 109 ? 20.071 -5.272 11.672 1.00 48.97 109 GLU A O 1
ATOM 871 N N . ARG A 1 110 ? 19.232 -7.188 10.883 1.00 43.47 110 ARG A N 1
ATOM 872 C CA . ARG A 1 110 ? 20.049 -8.071 11.716 1.00 43.47 110 ARG A CA 1
ATOM 873 C C . ARG A 1 110 ? 21.269 -8.397 10.874 1.00 43.47 110 ARG A C 1
ATOM 875 O O . ARG A 1 110 ? 21.196 -9.186 9.940 1.00 43.47 110 ARG A O 1
ATOM 882 N N . ASP A 1 111 ? 22.365 -7.717 11.174 1.00 46.19 111 ASP A N 1
ATOM 883 C CA . ASP A 1 111 ? 23.682 -8.039 10.648 1.00 46.19 11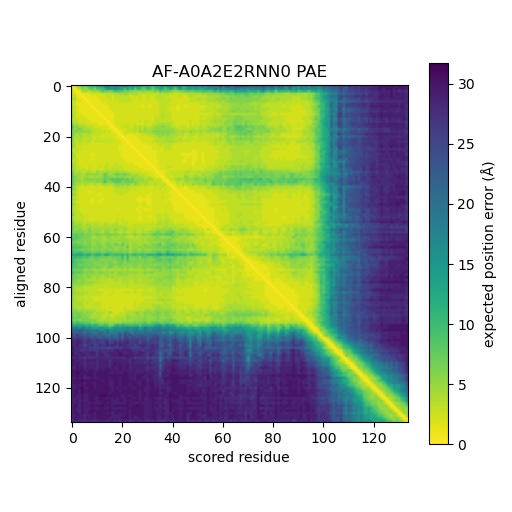1 ASP A CA 1
ATOM 884 C C . ASP A 1 111 ? 24.060 -9.454 11.132 1.00 46.19 111 ASP A C 1
ATOM 886 O O . ASP A 1 111 ? 24.659 -9.645 12.185 1.00 46.19 111 ASP A O 1
ATOM 890 N N . ASP A 1 112 ? 23.640 -10.480 10.388 1.00 48.91 112 ASP A N 1
ATOM 891 C CA . ASP A 1 112 ? 24.039 -11.878 10.594 1.00 48.91 112 ASP A CA 1
ATOM 892 C C . ASP A 1 112 ? 25.420 -12.154 9.952 1.00 48.91 112 ASP A C 1
ATOM 894 O O . ASP A 1 112 ? 25.717 -13.266 9.507 1.00 48.91 112 ASP A O 1
ATOM 898 N N . ARG A 1 113 ? 26.313 -11.150 9.890 1.00 48.94 113 ARG A N 1
ATOM 899 C CA . ARG A 1 113 ? 27.660 -11.296 9.307 1.00 48.94 113 ARG A CA 1
ATOM 900 C C . ARG A 1 113 ? 28.716 -11.872 10.259 1.00 48.94 113 ARG A C 1
ATOM 902 O O . ARG A 1 113 ? 29.902 -11.791 9.951 1.00 48.94 113 ARG A O 1
ATOM 909 N N . ASP A 1 114 ? 28.327 -12.529 11.351 1.00 48.41 114 ASP A N 1
ATOM 910 C CA . ASP A 1 114 ? 29.280 -13.155 12.291 1.00 48.41 114 ASP A CA 1
ATOM 911 C C . ASP A 1 114 ? 29.136 -14.687 12.420 1.00 48.41 114 ASP A C 1
ATOM 913 O O . ASP A 1 114 ? 29.543 -15.291 13.408 1.00 48.41 114 ASP A O 1
ATOM 917 N N . ALA A 1 115 ? 28.567 -15.366 11.415 1.00 54.06 115 ALA A N 1
ATOM 918 C CA . ALA A 1 115 ? 28.313 -16.812 11.495 1.00 54.06 115 ALA A CA 1
ATOM 919 C C . ALA A 1 115 ? 29.350 -17.723 10.807 1.00 54.06 115 ALA A C 1
ATOM 921 O O . ALA A 1 115 ? 29.170 -18.940 10.809 1.00 54.06 115 ALA A O 1
ATOM 922 N N . ASN A 1 116 ? 30.440 -17.208 10.224 1.00 51.47 116 ASN A N 1
ATOM 923 C CA . ASN A 1 116 ? 31.443 -18.100 9.625 1.00 51.47 116 ASN A CA 1
ATOM 924 C C . ASN A 1 116 ? 32.880 -17.573 9.683 1.00 51.47 116 ASN A C 1
ATOM 926 O O . ASN A 1 116 ? 33.524 -17.327 8.662 1.00 51.47 116 ASN A O 1
ATOM 930 N N . ARG A 1 117 ? 33.419 -17.461 10.898 1.00 44.19 117 ARG A N 1
ATOM 931 C CA . ARG A 1 117 ? 34.867 -17.500 11.109 1.00 44.19 117 ARG A CA 1
ATOM 932 C C . ARG A 1 117 ? 35.227 -18.890 11.638 1.00 44.19 117 ARG A C 1
ATOM 934 O O . ARG A 1 117 ? 34.794 -19.223 12.739 1.00 44.19 117 ARG A O 1
ATOM 941 N N . PRO A 1 118 ? 36.001 -19.720 10.915 1.00 51.41 118 PRO A N 1
ATOM 942 C CA . PRO A 1 118 ? 36.448 -20.984 11.475 1.00 51.41 118 PRO A CA 1
ATOM 943 C C . PRO A 1 118 ? 37.377 -20.704 12.660 1.00 51.41 118 PRO A C 1
ATOM 945 O O . PRO A 1 118 ? 38.451 -20.110 12.523 1.00 51.41 118 PRO A O 1
ATOM 948 N N . ASP A 1 119 ? 36.921 -21.138 13.830 1.00 46.31 119 ASP A N 1
ATOM 949 C CA . ASP A 1 119 ? 37.658 -21.184 15.081 1.00 46.31 119 ASP A CA 1
ATOM 950 C C . ASP A 1 119 ? 38.885 -22.091 14.909 1.00 46.31 119 ASP A C 1
ATOM 952 O O . ASP A 1 119 ? 38.798 -23.320 14.893 1.00 46.31 119 ASP A O 1
ATOM 956 N N . ARG A 1 120 ? 40.067 -21.487 14.745 1.00 48.19 120 ARG A N 1
ATOM 957 C CA . ARG A 1 120 ? 41.348 -22.198 14.842 1.00 48.19 120 ARG A CA 1
ATOM 958 C C . ARG A 1 120 ? 41.672 -22.408 16.323 1.00 48.19 120 ARG A C 1
ATOM 960 O O . ARG A 1 120 ? 42.638 -21.864 16.851 1.00 48.19 120 ARG A O 1
ATOM 967 N N . SER A 1 121 ? 40.850 -23.209 16.993 1.00 46.03 121 SER A N 1
ATOM 968 C CA . SER A 1 121 ? 41.129 -23.689 18.338 1.00 46.03 121 SER A CA 1
ATOM 969 C C . SER A 1 121 ? 42.139 -24.830 18.322 1.00 46.03 121 SER A C 1
ATOM 971 O O . SER A 1 121 ? 41.901 -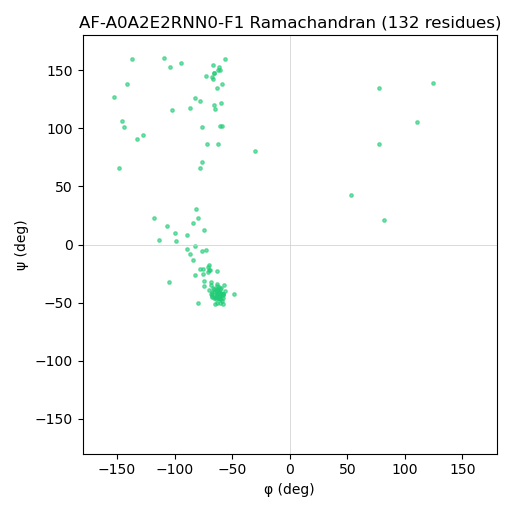25.912 17.797 1.00 46.03 121 SER A O 1
ATOM 973 N N . THR A 1 122 ? 43.212 -24.596 19.071 1.00 54.34 122 THR A N 1
ATOM 974 C CA . THR A 1 122 ? 43.650 -25.533 20.107 1.00 54.34 122 THR A CA 1
ATOM 975 C C . THR A 1 122 ? 44.400 -26.782 19.633 1.00 54.34 122 THR A C 1
ATOM 977 O O . THR A 1 122 ? 43.888 -27.897 19.587 1.00 54.34 122 THR A O 1
ATOM 980 N N . VAL A 1 123 ? 45.718 -26.613 19.477 1.00 52.41 123 VAL A N 1
ATOM 981 C CA . VAL A 1 123 ? 46.682 -27.656 19.855 1.00 52.41 123 VAL A CA 1
ATOM 982 C C . VAL A 1 123 ? 46.495 -27.963 21.349 1.00 52.41 123 VAL A C 1
ATOM 984 O O . VAL A 1 123 ? 46.932 -27.221 22.224 1.00 52.41 123 VAL A O 1
ATOM 987 N N . ARG A 1 124 ? 45.814 -29.071 21.637 1.00 48.28 124 ARG A N 1
ATOM 988 C CA . ARG A 1 124 ? 45.799 -29.786 22.922 1.00 48.28 124 ARG A CA 1
ATOM 989 C C . ARG A 1 124 ? 45.706 -31.259 22.525 1.00 48.28 124 ARG A C 1
ATOM 991 O O . ARG A 1 124 ? 44.702 -31.685 21.985 1.00 48.28 124 ARG A O 1
ATOM 998 N N . GLY A 1 125 ? 46.777 -32.039 22.542 1.00 48.38 125 GLY A N 1
ATOM 999 C CA . GLY A 1 125 ? 47.537 -32.424 23.721 1.00 48.38 125 GLY A CA 1
ATOM 1000 C C . GLY A 1 125 ? 47.281 -33.917 23.938 1.00 48.38 125 GLY A C 1
ATOM 1001 O O . GLY A 1 125 ? 46.201 -34.296 24.374 1.00 48.38 125 GLY A O 1
ATOM 1002 N N . ALA A 1 126 ? 48.255 -34.767 23.614 1.00 50.34 126 ALA A N 1
ATOM 1003 C CA . ALA A 1 126 ? 48.207 -36.196 23.908 1.00 50.34 126 ALA A CA 1
ATOM 1004 C C . ALA A 1 126 ? 49.489 -36.578 24.650 1.00 50.34 126 ALA A C 1
ATOM 1006 O O . ALA A 1 126 ? 50.534 -36.822 24.053 1.00 50.34 126 ALA A O 1
ATOM 1007 N N . GLY A 1 127 ? 49.409 -36.579 25.980 1.00 52.34 127 GLY A N 1
ATOM 1008 C CA . GLY A 1 127 ? 50.455 -37.127 26.828 1.00 52.34 127 GLY A CA 1
ATOM 1009 C C . GLY A 1 127 ? 50.468 -38.650 26.768 1.00 52.34 127 GLY A C 1
ATOM 1010 O O . GLY A 1 127 ? 49.413 -39.279 26.726 1.00 52.34 127 GLY A O 1
ATOM 1011 N N . ARG A 1 128 ? 51.659 -39.247 26.852 1.00 53.03 128 ARG A N 1
ATOM 1012 C CA . ARG A 1 128 ? 51.861 -40.567 27.462 1.00 53.03 128 ARG A CA 1
ATOM 1013 C C . ARG A 1 128 ? 53.224 -40.585 28.140 1.00 53.03 128 ARG A C 1
ATOM 1015 O O . ARG A 1 128 ? 54.253 -40.665 27.481 1.00 53.03 128 ARG A O 1
ATOM 1022 N N . GLY A 1 129 ? 53.214 -40.540 29.468 1.00 52.47 129 GLY A N 1
ATOM 1023 C CA . GLY A 1 129 ? 54.341 -41.022 30.250 1.00 52.47 129 GLY A CA 1
ATOM 1024 C C . GLY A 1 129 ? 54.472 -42.536 30.089 1.00 52.47 129 GLY A C 1
ATOM 1025 O O . GLY A 1 129 ? 53.470 -43.255 30.061 1.00 52.47 129 GLY A O 1
ATOM 1026 N N . ARG A 1 130 ? 55.708 -43.034 30.024 1.00 51.78 130 ARG A N 1
ATOM 1027 C CA . ARG 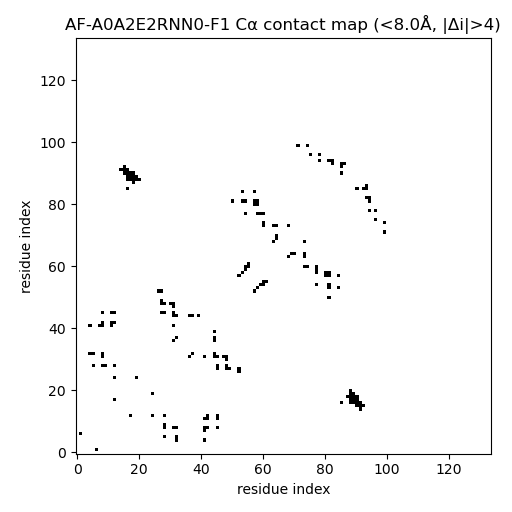A 1 130 ? 56.019 -44.386 30.484 1.00 51.78 130 ARG A CA 1
ATOM 1028 C C . ARG A 1 130 ? 57.477 -44.471 30.932 1.00 51.78 130 ARG A C 1
ATOM 1030 O O . ARG A 1 130 ? 58.393 -44.073 30.228 1.00 51.78 130 ARG A O 1
ATOM 1037 N N . SER A 1 131 ? 57.620 -44.961 32.152 1.00 49.91 131 SER A N 1
ATOM 1038 C CA . SER A 1 131 ? 58.817 -45.180 32.952 1.00 49.91 131 SER A CA 1
ATOM 1039 C C . SER A 1 131 ? 59.905 -46.072 32.323 1.00 49.91 131 SER A C 1
ATOM 1041 O O . SER A 1 131 ? 59.571 -46.986 31.574 1.00 49.91 131 SER A O 1
ATOM 1043 N N . ARG A 1 132 ? 61.136 -45.925 32.854 1.00 49.75 132 ARG A N 1
ATOM 1044 C CA . ARG A 1 132 ? 62.074 -46.952 33.399 1.00 49.75 132 ARG A CA 1
ATOM 1045 C C . ARG A 1 132 ? 63.485 -46.997 32.792 1.00 49.75 132 ARG A C 1
ATOM 1047 O O . ARG A 1 132 ? 63.626 -47.129 31.585 1.00 49.75 132 ARG A O 1
ATOM 1054 N N . ARG A 1 133 ? 64.424 -47.198 33.740 1.00 47.34 133 ARG A N 1
ATOM 1055 C CA . ARG A 1 133 ? 65.749 -47.858 33.666 1.00 47.34 133 ARG A CA 1
ATOM 1056 C C . ARG A 1 133 ? 66.868 -47.024 33.027 1.00 47.34 133 ARG A C 1
ATOM 1058 O O . ARG A 1 133 ? 66.630 -46.410 32.004 1.00 47.34 133 ARG A O 1
ATOM 1065 N N . THR A 1 134 ? 68.081 -46.946 33.571 1.00 56.22 134 THR A N 1
ATOM 1066 C CA . THR A 1 134 ? 68.814 -47.680 34.631 1.00 56.22 134 THR A CA 1
ATOM 1067 C C . THR A 1 134 ? 69.731 -46.716 35.364 1.00 56.22 134 THR A C 1
ATOM 1069 O O . THR A 1 134 ? 70.246 -45.814 34.670 1.00 56.22 134 THR A O 1
#